Protein AF-A0A366MQ18-F1 (afdb_monomer)

Sequence (95 aa):
MEDYGLLLIILGVFLILLQIYMKVDAGFDDRYIAKKSSEEVLQERLKMNEEGKLNWFYQFDLYIRIFVSKALFLKIGIVLICIGIFSIIILKIIF

Mean predicted aligned error: 6.05 Å

pLDDT: mean 86.43, std 6.76, range [62.69, 95.56]

Structure (mmCIF, N/CA/C/O backbone):
data_AF-A0A366MQ18-F1
#
_entry.id   AF-A0A366MQ18-F1
#
loop_
_atom_site.group_PDB
_atom_site.id
_atom_site.type_symbol
_atom_site.label_atom_id
_atom_site.label_alt_id
_atom_site.label_comp_id
_atom_site.label_asym_id
_atom_site.label_entity_id
_atom_site.label_seq_id
_atom_site.pdbx_PDB_ins_code
_atom_site.Cartn_x
_atom_site.Cartn_y
_atom_site.Cartn_z
_atom_site.occupancy
_atom_site.B_iso_or_equiv
_atom_site.auth_seq_id
_atom_site.auth_comp_id
_atom_site.auth_asym_id
_atom_site.auth_atom_id
_atom_site.pdbx_PDB_model_num
ATOM 1 N N . MET A 1 1 ? 8.321 -5.030 -27.239 1.00 62.69 1 MET A N 1
ATOM 2 C CA . MET A 1 1 ? 8.940 -5.191 -25.898 1.00 62.69 1 MET A CA 1
ATOM 3 C C . MET A 1 1 ? 9.075 -3.854 -25.176 1.00 62.69 1 MET A C 1
ATOM 5 O O . MET A 1 1 ? 8.827 -3.822 -23.980 1.00 62.69 1 MET A O 1
ATOM 9 N N . GLU A 1 2 ? 9.361 -2.758 -25.886 1.00 67.75 2 GLU A N 1
ATOM 10 C CA . GLU A 1 2 ? 9.321 -1.385 -25.348 1.00 67.75 2 GLU A CA 1
ATOM 11 C C . GLU A 1 2 ? 7.971 -1.013 -24.708 1.00 67.75 2 GLU A C 1
ATOM 13 O O . GLU A 1 2 ? 7.948 -0.531 -23.576 1.00 67.75 2 GLU A O 1
ATOM 18 N N . ASP A 1 3 ? 6.851 -1.352 -25.358 1.00 77.75 3 ASP A N 1
ATOM 19 C CA . ASP A 1 3 ? 5.501 -1.090 -24.829 1.00 77.75 3 ASP A CA 1
ATOM 20 C C . ASP A 1 3 ? 5.240 -1.776 -23.480 1.00 77.75 3 ASP A C 1
ATOM 22 O O . ASP A 1 3 ? 4.581 -1.216 -22.606 1.00 77.75 3 ASP A O 1
ATOM 26 N N . TYR A 1 4 ? 5.803 -2.972 -23.274 1.00 82.88 4 TYR A N 1
ATOM 27 C CA . TYR A 1 4 ? 5.689 -3.698 -22.007 1.00 82.88 4 TYR A CA 1
ATOM 28 C C . TYR A 1 4 ? 6.512 -3.028 -20.900 1.00 82.88 4 TYR A C 1
ATOM 30 O O . TYR A 1 4 ? 6.049 -2.942 -19.765 1.00 82.88 4 TYR A O 1
ATOM 38 N N . GLY A 1 5 ? 7.703 -2.511 -21.223 1.00 85.62 5 GLY A N 1
ATOM 39 C CA . GLY A 1 5 ? 8.519 -1.743 -20.280 1.00 85.62 5 GLY A CA 1
ATOM 40 C C . GLY A 1 5 ? 7.832 -0.447 -19.845 1.00 85.62 5 GLY A C 1
ATOM 41 O O . GLY A 1 5 ? 7.769 -0.153 -18.651 1.00 85.62 5 GLY A O 1
ATOM 42 N N . LEU A 1 6 ? 7.238 0.283 -20.795 1.00 89.56 6 LEU A N 1
ATOM 43 C CA . LEU A 1 6 ? 6.439 1.478 -20.510 1.00 89.56 6 LEU A CA 1
ATOM 44 C C . LEU A 1 6 ? 5.199 1.154 -19.669 1.00 89.56 6 LEU A C 1
ATOM 46 O O . LEU A 1 6 ? 4.912 1.865 -18.707 1.00 89.56 6 LEU A O 1
ATOM 50 N N . LEU A 1 7 ? 4.500 0.057 -19.973 1.00 91.94 7 LEU A N 1
ATOM 51 C CA . LEU A 1 7 ? 3.332 -0.382 -19.211 1.00 91.94 7 LEU A CA 1
ATOM 52 C C . LEU A 1 7 ? 3.691 -0.710 -17.755 1.00 91.94 7 LEU A C 1
ATOM 54 O O . LEU A 1 7 ? 2.967 -0.305 -16.846 1.00 91.94 7 LEU A O 1
ATOM 58 N N . LEU A 1 8 ? 4.827 -1.373 -17.512 1.00 92.06 8 LEU A N 1
ATOM 59 C CA . LEU A 1 8 ? 5.323 -1.647 -16.157 1.00 92.06 8 LEU A CA 1
ATOM 60 C C . LEU A 1 8 ? 5.649 -0.363 -15.385 1.00 92.06 8 LEU A C 1
ATOM 62 O O . LEU A 1 8 ? 5.332 -0.268 -14.199 1.00 92.06 8 LEU A O 1
ATOM 66 N N . ILE A 1 9 ? 6.228 0.639 -16.053 1.00 92.75 9 ILE A N 1
ATOM 67 C CA . ILE A 1 9 ? 6.497 1.947 -15.444 1.00 92.75 9 ILE A CA 1
ATOM 68 C C . ILE A 1 9 ? 5.182 2.641 -15.077 1.00 92.75 9 ILE A C 1
ATOM 70 O O . ILE A 1 9 ? 5.029 3.073 -13.936 1.00 92.75 9 ILE A O 1
ATOM 74 N N . ILE A 1 10 ? 4.216 2.707 -16.000 1.00 94.81 10 ILE A N 1
ATOM 75 C CA . ILE A 1 10 ? 2.902 3.324 -15.754 1.00 94.81 10 ILE A CA 1
ATOM 76 C C . ILE A 1 10 ? 2.188 2.624 -14.595 1.00 94.81 10 ILE A C 1
ATOM 78 O O . ILE A 1 10 ? 1.682 3.291 -13.692 1.00 94.81 10 ILE A O 1
ATOM 82 N N . LEU A 1 11 ? 2.191 1.289 -14.577 1.00 94.62 11 LEU A N 1
ATOM 83 C CA . LEU A 1 11 ? 1.607 0.508 -13.491 1.00 94.62 11 LEU A CA 1
ATOM 84 C C . LEU A 1 11 ? 2.305 0.801 -12.158 1.00 94.62 11 LEU A C 1
ATOM 86 O O . LEU A 1 11 ? 1.642 0.978 -11.139 1.00 94.62 11 LEU A O 1
ATOM 90 N N . GLY A 1 12 ? 3.633 0.905 -12.154 1.00 94.38 12 GLY A N 1
ATOM 91 C CA . GLY A 1 12 ? 4.383 1.235 -10.951 1.00 94.38 12 GLY A CA 1
ATOM 92 C C . GLY A 1 12 ? 4.080 2.640 -10.417 1.00 94.38 12 GLY A C 1
ATOM 93 O O . GLY A 1 12 ? 3.848 2.798 -9.217 1.00 94.38 12 GLY A O 1
ATOM 94 N N . VAL A 1 13 ? 3.985 3.645 -11.297 1.00 94.44 13 VAL A N 1
ATOM 95 C CA . VAL A 1 13 ? 3.549 5.010 -10.942 1.00 94.44 13 VAL A CA 1
ATOM 96 C C . VAL A 1 13 ? 2.127 4.993 -10.380 1.00 94.44 13 VAL A C 1
ATOM 98 O O . VAL A 1 13 ? 1.863 5.615 -9.350 1.00 94.44 13 VAL A O 1
ATOM 101 N N . PHE A 1 14 ? 1.222 4.240 -11.006 1.00 95.56 14 PHE A N 1
ATOM 102 C CA . PHE A 1 14 ? -0.150 4.087 -10.536 1.00 95.56 14 PHE A CA 1
ATOM 103 C C . PHE A 1 14 ? -0.212 3.505 -9.117 1.00 95.56 14 PHE A C 1
ATOM 105 O O . PHE A 1 14 ? -0.924 4.047 -8.275 1.00 95.56 14 PHE A O 1
ATOM 112 N N . LEU A 1 15 ? 0.574 2.468 -8.803 1.00 93.44 15 LEU A N 1
ATOM 113 C CA . LEU A 1 15 ? 0.615 1.900 -7.449 1.00 93.44 15 LEU A CA 1
ATOM 114 C C . LEU A 1 15 ? 1.161 2.887 -6.406 1.00 93.44 15 LEU A C 1
ATOM 116 O O . LEU A 1 15 ? 0.690 2.897 -5.268 1.00 93.44 15 LEU A O 1
ATOM 120 N N . ILE A 1 16 ? 2.117 3.743 -6.779 1.00 93.44 16 ILE A N 1
ATOM 121 C CA . ILE A 1 16 ? 2.624 4.803 -5.894 1.00 93.44 16 ILE A CA 1
ATOM 122 C C . ILE A 1 16 ? 1.526 5.836 -5.609 1.00 93.44 16 ILE A C 1
ATOM 124 O O . ILE A 1 16 ? 1.313 6.198 -4.452 1.00 93.44 16 ILE A O 1
ATOM 128 N N . LEU A 1 17 ? 0.799 6.285 -6.635 1.00 92.81 17 LEU A N 1
ATOM 129 C CA . LEU A 1 17 ? -0.321 7.213 -6.459 1.00 92.81 17 LEU A CA 1
ATOM 130 C C . LEU A 1 17 ? -1.445 6.590 -5.626 1.00 92.81 17 LEU A C 1
ATOM 132 O O . LEU A 1 17 ? -1.961 7.239 -4.717 1.00 92.81 17 LEU A O 1
ATOM 136 N N . LEU A 1 18 ? -1.766 5.318 -5.873 1.00 92.06 18 LEU A N 1
ATOM 137 C CA . LEU A 1 18 ? -2.751 4.570 -5.098 1.00 92.06 18 LEU A CA 1
ATOM 138 C C . LEU A 1 18 ? -2.350 4.484 -3.620 1.00 92.06 18 LEU A C 1
ATOM 140 O O . LEU A 1 18 ? -3.178 4.722 -2.747 1.00 92.06 18 LEU A O 1
ATOM 144 N N . GLN A 1 19 ? -1.076 4.222 -3.316 1.00 91.44 19 GLN A N 1
ATOM 145 C CA . GLN A 1 19 ? -0.576 4.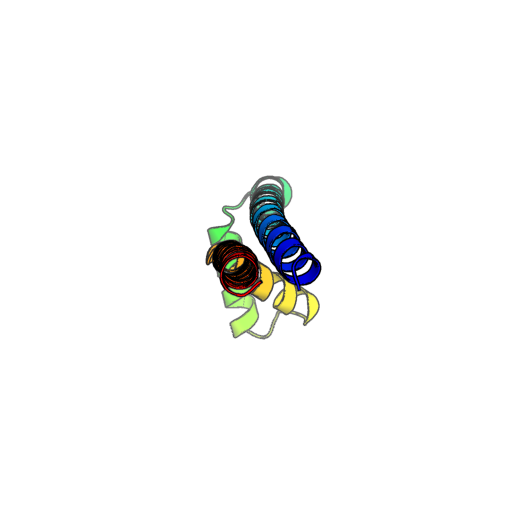225 -1.938 1.00 91.44 19 GLN A CA 1
ATOM 146 C C . GLN A 1 19 ? -0.815 5.570 -1.238 1.00 91.44 19 GLN A C 1
ATOM 148 O O . GLN A 1 19 ? -1.194 5.597 -0.064 1.00 91.44 19 GLN A O 1
ATOM 153 N N . ILE A 1 20 ? -0.543 6.678 -1.933 1.00 90.06 20 ILE A N 1
ATOM 154 C CA . ILE A 1 20 ? -0.723 8.029 -1.392 1.00 90.06 20 ILE A CA 1
ATOM 155 C C . ILE A 1 20 ? -2.208 8.288 -1.155 1.00 90.06 20 ILE A C 1
ATOM 157 O O . ILE A 1 20 ? -2.577 8.688 -0.052 1.00 90.06 20 ILE A O 1
ATOM 161 N N . TYR A 1 21 ? -3.045 8.002 -2.154 1.00 89.69 21 TYR A N 1
ATOM 162 C CA . TYR A 1 21 ? -4.492 8.158 -2.071 1.00 89.69 21 TYR A CA 1
ATOM 163 C C . TYR A 1 21 ? -5.066 7.401 -0.871 1.00 89.69 21 TYR A C 1
ATOM 165 O O . TYR A 1 21 ? -5.672 8.016 -0.002 1.00 89.69 21 TYR A O 1
ATOM 173 N N . MET A 1 22 ? -4.767 6.106 -0.744 1.00 88.06 22 MET A N 1
ATOM 174 C CA . MET A 1 22 ? -5.270 5.275 0.354 1.00 88.06 22 MET A CA 1
ATOM 175 C C . MET A 1 22 ? -4.816 5.765 1.734 1.00 88.06 22 MET A C 1
ATOM 177 O O . MET A 1 22 ? -5.554 5.658 2.710 1.00 88.06 22 MET A O 1
ATOM 181 N N . LYS A 1 23 ? -3.594 6.305 1.842 1.00 86.06 23 LYS A N 1
ATOM 182 C CA . LYS A 1 23 ? -3.082 6.854 3.107 1.00 86.06 23 LYS A CA 1
ATOM 183 C C . LYS A 1 23 ? -3.793 8.152 3.491 1.00 86.06 23 LYS A C 1
ATOM 185 O O . LYS A 1 23 ? -4.023 8.389 4.676 1.00 86.06 23 LYS A O 1
ATOM 190 N N . VAL A 1 24 ? -4.107 8.993 2.506 1.00 85.31 24 VAL A N 1
ATOM 191 C CA . VAL A 1 24 ? -4.873 10.227 2.712 1.00 85.31 24 VAL A CA 1
ATOM 192 C C . VAL A 1 24 ? -6.312 9.895 3.084 1.00 85.31 24 VAL A C 1
ATOM 194 O O . VAL A 1 24 ? -6.794 10.421 4.079 1.00 85.31 24 VAL A O 1
ATOM 197 N N . ASP A 1 25 ? -6.948 8.995 2.339 1.00 82.00 25 ASP A N 1
ATOM 198 C CA . ASP A 1 25 ? -8.342 8.590 2.516 1.00 82.00 25 ASP A CA 1
ATOM 199 C C . ASP A 1 25 ? -8.578 7.957 3.896 1.00 82.00 25 ASP A C 1
ATOM 201 O O . ASP A 1 25 ? -9.340 8.487 4.703 1.00 82.00 25 ASP A O 1
ATOM 205 N N . ALA A 1 26 ? -7.794 6.933 4.262 1.00 80.12 26 ALA A N 1
ATOM 206 C CA . ALA A 1 26 ? -7.876 6.321 5.591 1.00 80.12 26 ALA A CA 1
ATOM 207 C C . ALA A 1 26 ? -7.569 7.330 6.712 1.00 80.12 26 ALA A C 1
ATOM 209 O O . ALA A 1 26 ? -8.249 7.372 7.734 1.00 80.12 26 ALA A O 1
ATOM 210 N N . GLY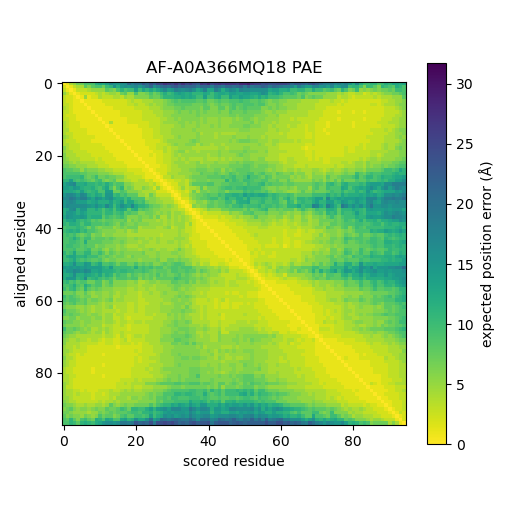 A 1 27 ? -6.565 8.190 6.509 1.00 77.50 27 GLY A N 1
ATOM 211 C CA . GLY A 1 27 ? -6.211 9.230 7.473 1.00 77.50 27 GLY A CA 1
ATOM 212 C C . GLY A 1 27 ? -7.261 10.336 7.614 1.00 77.50 27 GLY A C 1
ATOM 213 O O . GLY A 1 27 ? -7.253 11.031 8.635 1.00 77.50 27 GLY A O 1
ATOM 214 N N . PHE A 1 28 ? -8.118 10.527 6.610 1.00 78.12 28 PHE A N 1
ATOM 215 C CA . PHE A 1 28 ? -9.244 11.453 6.637 1.00 78.12 28 PHE A CA 1
ATOM 216 C C . PHE A 1 28 ? -10.435 10.812 7.354 1.00 78.12 28 PHE A C 1
ATOM 218 O O . PHE A 1 28 ? -10.918 11.374 8.336 1.00 78.12 28 PHE A O 1
ATOM 225 N N . ASP A 1 29 ? -10.832 9.603 6.962 1.00 75.00 29 ASP A N 1
ATOM 226 C CA . ASP A 1 29 ? -11.910 8.856 7.617 1.00 75.00 29 ASP A CA 1
ATOM 227 C C . ASP A 1 29 ? -11.667 8.693 9.121 1.00 75.00 29 ASP A C 1
ATOM 229 O O . ASP A 1 29 ? -12.537 8.983 9.946 1.00 75.00 29 ASP A O 1
ATOM 233 N N . ASP A 1 30 ? -10.453 8.309 9.510 1.00 78.00 30 ASP A N 1
ATOM 234 C CA . ASP A 1 30 ? -10.147 8.047 10.915 1.00 78.00 30 ASP A CA 1
ATOM 235 C C . ASP A 1 30 ? -10.189 9.334 11.758 1.00 78.00 30 ASP A C 1
ATOM 237 O O . ASP A 1 30 ? -10.749 9.350 12.858 1.00 78.00 30 ASP A O 1
ATOM 241 N N . ARG A 1 31 ? -9.672 10.449 11.222 1.00 74.06 31 ARG A N 1
ATOM 242 C CA . ARG A 1 31 ? -9.632 11.734 11.939 1.00 74.06 31 ARG A CA 1
ATOM 243 C C . ARG A 1 31 ? -10.967 12.463 11.961 1.00 74.06 31 ARG A C 1
ATOM 245 O O . ARG A 1 31 ? -11.296 13.070 12.979 1.00 74.06 31 ARG A O 1
ATOM 252 N N . TYR A 1 32 ? -11.723 12.430 10.868 1.00 72.12 32 TYR A N 1
ATOM 253 C CA . TYR A 1 32 ? -12.940 13.229 10.727 1.00 72.12 32 TYR A CA 1
ATOM 254 C C . TYR A 1 32 ? -14.209 12.453 11.089 1.00 72.12 32 TYR A C 1
ATOM 256 O O . TYR A 1 32 ? -15.112 13.040 11.686 1.00 72.12 32 TYR A O 1
ATOM 264 N N . ILE A 1 33 ? -14.272 11.148 10.800 1.00 72.62 33 ILE A N 1
ATOM 265 C CA . ILE A 1 33 ? -15.439 10.310 11.111 1.00 72.62 33 ILE A CA 1
ATOM 266 C C . ILE A 1 33 ? -15.261 9.647 12.476 1.00 72.62 33 ILE A C 1
ATOM 268 O O . ILE A 1 33 ? -16.096 9.824 13.363 1.00 72.62 33 ILE A O 1
ATOM 272 N N . ALA A 1 34 ? -14.161 8.914 12.672 1.00 72.44 34 ALA A N 1
ATOM 273 C CA . ALA A 1 34 ? -13.938 8.169 13.913 1.00 72.44 34 ALA A CA 1
ATOM 274 C C . ALA A 1 34 ? -13.387 9.036 15.059 1.00 72.44 34 ALA A C 1
ATOM 276 O O . ALA A 1 34 ? -13.430 8.604 16.212 1.00 72.44 34 ALA A O 1
ATOM 277 N N . LYS A 1 35 ? -12.890 10.250 14.760 1.00 81.50 35 LYS A N 1
ATOM 278 C CA . LYS A 1 35 ? -12.194 11.149 15.705 1.00 81.50 35 LYS A CA 1
ATOM 279 C C . LYS A 1 35 ? -11.061 10.447 16.470 1.00 81.50 35 LYS A C 1
ATOM 281 O O . LYS A 1 35 ? -10.793 10.777 17.623 1.00 81.50 35 LYS A O 1
ATOM 286 N N . LYS A 1 36 ? -10.417 9.472 15.827 1.00 81.50 36 LYS A N 1
ATOM 287 C CA . LYS A 1 36 ? -9.367 8.613 1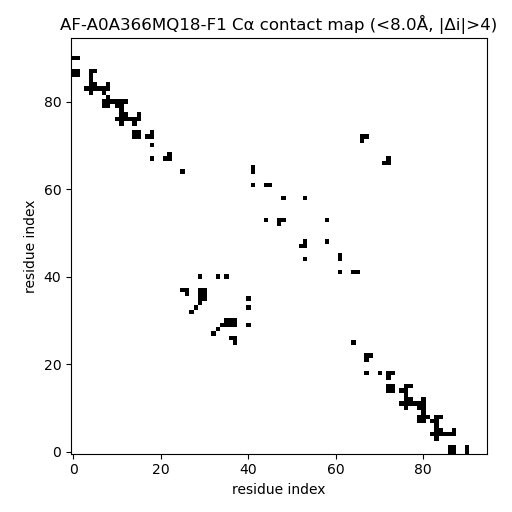6.387 1.00 81.50 36 LYS A CA 1
ATOM 288 C C . LYS A 1 36 ? -8.117 8.675 15.516 1.00 81.50 36 LYS A C 1
ATOM 290 O O . LYS A 1 36 ? -8.161 9.086 14.355 1.00 81.50 36 LYS A O 1
ATOM 295 N N . SER A 1 37 ? -6.983 8.260 16.070 1.00 79.25 37 SER A N 1
ATOM 296 C CA . SER A 1 37 ? -5.786 8.018 15.260 1.00 79.25 37 SER A CA 1
ATOM 297 C C . SER A 1 37 ? -6.012 6.828 14.322 1.00 79.25 37 SER A C 1
ATOM 299 O O . SER A 1 37 ? -6.642 5.843 14.709 1.00 79.25 37 SER A O 1
ATOM 301 N N . SER A 1 38 ? -5.435 6.858 13.114 1.00 77.88 38 SER A N 1
ATOM 302 C CA . SER A 1 38 ? -5.457 5.694 12.216 1.00 77.88 38 SER A CA 1
ATOM 303 C C . SER A 1 38 ? -4.868 4.435 12.846 1.00 77.88 38 SER A C 1
ATOM 305 O O . SER A 1 38 ? -5.265 3.324 12.502 1.00 77.88 38 SER A O 1
ATOM 307 N N . GLU A 1 39 ? -3.941 4.594 13.787 1.00 80.06 39 GLU A N 1
ATOM 308 C CA . GLU A 1 39 ? -3.340 3.477 14.510 1.00 80.06 39 GLU A CA 1
ATOM 309 C C . GLU A 1 39 ? -4.292 2.891 15.562 1.00 80.06 39 GLU A C 1
ATOM 311 O O . GLU A 1 39 ? -4.388 1.672 15.694 1.00 80.06 39 GLU A O 1
ATOM 316 N N . GLU A 1 40 ? -5.077 3.735 16.236 1.00 82.31 40 GLU A N 1
ATOM 317 C CA . GLU A 1 40 ? -6.112 3.297 17.182 1.00 82.31 40 GLU A CA 1
ATOM 318 C C . GLU A 1 40 ? -7.231 2.537 16.463 1.00 82.31 40 GLU A C 1
ATOM 320 O O . GLU A 1 40 ? -7.623 1.456 16.900 1.00 82.31 40 GLU A O 1
ATOM 325 N N . VAL A 1 41 ? -7.698 3.058 15.321 1.00 82.81 41 VAL A N 1
ATOM 326 C CA . VAL A 1 41 ? -8.716 2.388 14.492 1.00 82.81 41 VAL A CA 1
ATOM 327 C C . VAL A 1 41 ? -8.193 1.048 13.971 1.00 82.81 41 VAL A C 1
ATOM 329 O O . VAL A 1 41 ? -8.931 0.060 13.946 1.00 82.81 41 VAL A O 1
ATOM 332 N N . LEU A 1 42 ? -6.916 0.984 13.581 1.00 86.25 42 LEU A N 1
ATOM 333 C CA . LEU A 1 42 ? -6.289 -0.257 13.134 1.00 86.25 42 LEU A CA 1
ATOM 334 C C . LEU A 1 42 ? -6.241 -1.305 14.254 1.00 86.25 42 LEU A C 1
ATOM 336 O O . LEU A 1 42 ? -6.607 -2.455 14.014 1.00 86.25 4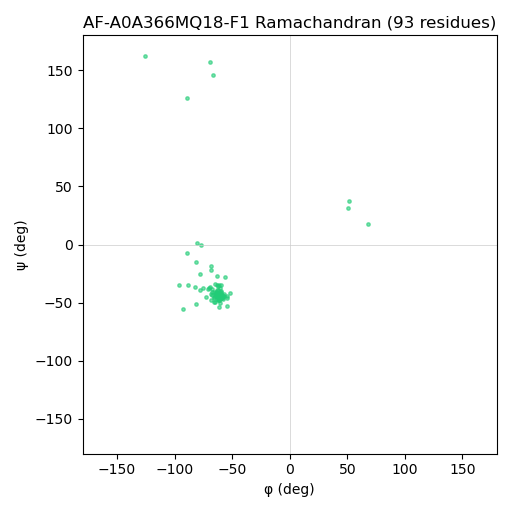2 LEU A O 1
ATOM 340 N N . GLN A 1 43 ? -5.825 -0.926 15.466 1.00 86.81 43 GLN A N 1
ATOM 341 C CA . GLN A 1 43 ? -5.771 -1.854 16.600 1.00 86.81 43 GLN A CA 1
ATOM 342 C C . GLN A 1 43 ? -7.155 -2.332 17.040 1.00 86.81 43 GLN A C 1
ATOM 344 O O . GLN A 1 43 ? -7.339 -3.519 17.309 1.00 86.81 43 GLN A O 1
ATOM 349 N N . GLU A 1 44 ? -8.145 -1.441 17.061 1.00 86.75 44 GLU A N 1
ATOM 350 C CA . GLU A 1 44 ? -9.525 -1.796 17.393 1.00 86.75 44 GLU A CA 1
ATOM 351 C C . GLU A 1 44 ? -10.081 -2.827 16.404 1.00 86.75 44 GLU A C 1
ATOM 353 O O . GLU A 1 44 ? -10.629 -3.853 16.812 1.00 86.75 44 GLU A O 1
ATOM 358 N N . ARG A 1 45 ? -9.856 -2.623 15.101 1.00 85.19 45 ARG A N 1
ATOM 359 C CA . ARG A 1 45 ? -10.280 -3.585 14.078 1.00 85.19 45 ARG A CA 1
ATOM 360 C C . ARG A 1 45 ? -9.487 -4.889 14.117 1.00 85.19 45 ARG A C 1
ATOM 362 O O . ARG A 1 45 ? -10.083 -5.941 13.924 1.00 85.19 45 ARG A O 1
ATOM 369 N N . LEU A 1 46 ? -8.187 -4.863 14.416 1.00 89.81 46 LEU A N 1
ATOM 370 C CA . LEU A 1 46 ? -7.412 -6.092 14.633 1.00 89.81 46 LEU A CA 1
ATOM 371 C C . LEU A 1 46 ? -8.014 -6.933 15.763 1.00 89.81 46 LEU A C 1
ATOM 373 O O . LEU A 1 46 ? -8.271 -8.119 15.571 1.00 89.81 46 LEU A O 1
ATOM 377 N N . LYS A 1 47 ? -8.341 -6.300 16.892 1.00 90.88 47 LYS A N 1
ATOM 378 C CA . LYS A 1 47 ? -8.964 -6.975 18.032 1.00 90.88 47 LYS A CA 1
ATOM 379 C C . LYS A 1 47 ? -10.350 -7.531 17.692 1.00 90.88 47 LYS A C 1
ATOM 381 O O . LYS A 1 47 ? -10.661 -8.671 18.017 1.00 90.88 47 LYS A O 1
ATOM 386 N 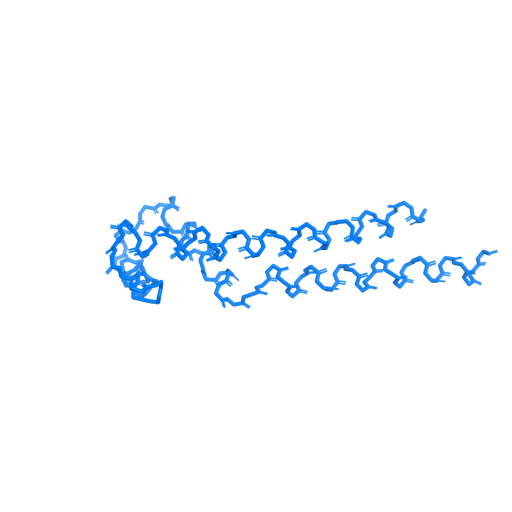N . MET A 1 48 ? -11.174 -6.769 16.970 1.00 88.94 48 MET A N 1
ATOM 387 C CA . MET A 1 48 ? -12.470 -7.265 16.488 1.00 88.94 48 MET A CA 1
ATOM 388 C C . MET A 1 48 ? -12.331 -8.446 15.514 1.00 88.94 48 MET A C 1
ATOM 390 O O . MET A 1 48 ? -13.247 -9.264 15.423 1.00 88.94 48 MET A O 1
ATOM 394 N N . ASN A 1 49 ? -11.212 -8.543 14.789 1.00 90.75 49 ASN A N 1
ATOM 395 C CA . ASN A 1 49 ? -10.935 -9.656 13.881 1.00 90.75 49 ASN A CA 1
ATOM 396 C C . ASN A 1 49 ? -10.603 -10.925 14.660 1.00 90.75 49 ASN A C 1
ATOM 398 O O . ASN A 1 49 ? -11.143 -11.985 14.365 1.00 90.75 49 ASN A O 1
ATOM 402 N N . GLU A 1 50 ? -9.752 -10.798 15.681 1.00 90.81 50 GLU A N 1
ATOM 403 C CA . GLU A 1 50 ? -9.398 -11.892 16.592 1.00 90.81 50 GLU A CA 1
ATOM 404 C C . GLU A 1 50 ? -10.625 -12.427 17.337 1.00 90.81 50 GLU A C 1
ATOM 406 O O . GLU A 1 50 ? -10.778 -13.633 17.509 1.00 90.81 50 GLU A O 1
ATOM 411 N N . GLU A 1 51 ? -11.546 -11.539 17.712 1.00 91.56 51 GLU A N 1
ATOM 412 C CA . GLU A 1 51 ? -12.817 -11.897 18.344 1.00 91.56 51 GLU A CA 1
ATOM 413 C C . GLU A 1 51 ? -13.866 -12.451 17.353 1.00 91.56 51 GLU A C 1
ATOM 415 O O . GLU A 1 51 ? -14.981 -12.774 17.764 1.00 91.56 51 GLU A O 1
ATOM 420 N N . GLY A 1 52 ? -13.554 -12.542 16.052 1.00 88.19 52 GLY A N 1
ATOM 421 C CA . GLY A 1 52 ? -14.466 -13.052 15.020 1.00 88.19 52 GLY A CA 1
ATOM 422 C C . GLY A 1 52 ? -15.681 -12.156 14.746 1.00 88.19 52 GLY A C 1
ATOM 423 O O . GLY A 1 52 ? -16.670 -12.607 14.173 1.00 88.19 52 GLY A O 1
ATOM 424 N N . LYS A 1 53 ? -15.631 -10.883 15.156 1.00 89.75 53 LYS A N 1
ATOM 425 C CA . LYS A 1 53 ? -16.745 -9.920 15.057 1.00 89.75 53 LYS A CA 1
ATOM 426 C C . LYS A 1 53 ? -16.764 -9.136 13.745 1.00 89.75 53 LYS A C 1
ATOM 428 O O . LYS A 1 53 ? -17.706 -8.386 13.494 1.00 89.75 53 LYS A O 1
ATOM 433 N N . LEU A 1 54 ? -15.730 -9.270 12.915 1.00 86.88 54 LEU A N 1
ATOM 434 C CA . LEU A 1 54 ? -15.640 -8.584 11.629 1.00 86.88 54 LEU A CA 1
ATOM 435 C C . LEU A 1 54 ? -16.278 -9.402 10.509 1.00 86.88 54 LEU A C 1
ATOM 437 O O . LEU A 1 54 ? -15.883 -10.536 10.250 1.00 86.88 54 LEU A O 1
ATOM 441 N N . ASN A 1 55 ? -17.209 -8.775 9.789 1.00 89.94 55 ASN A N 1
ATOM 442 C CA . ASN A 1 55 ? -17.722 -9.304 8.529 1.00 89.94 55 ASN A CA 1
ATOM 443 C C . ASN A 1 55 ? -16.637 -9.249 7.437 1.00 89.94 55 ASN A C 1
ATOM 445 O O . ASN A 1 55 ? -15.741 -8.406 7.486 1.00 89.94 55 ASN A O 1
ATOM 449 N N . TRP A 1 56 ? -16.762 -10.091 6.412 1.00 87.00 56 TRP A N 1
ATOM 450 C CA . TRP A 1 56 ? -15.780 -10.259 5.339 1.00 87.00 56 TRP A CA 1
ATOM 451 C C . TRP A 1 56 ? -15.358 -8.942 4.665 1.00 87.00 56 TRP A C 1
ATOM 453 O O . TRP A 1 56 ? -14.168 -8.707 4.468 1.00 87.00 56 TRP A O 1
ATOM 463 N N . PHE A 1 57 ? -16.303 -8.032 4.401 1.00 86.12 57 PHE A N 1
ATOM 464 C CA . PHE A 1 57 ? -15.997 -6.704 3.845 1.00 86.12 57 PHE A CA 1
ATOM 465 C C . PHE A 1 57 ? -15.044 -5.891 4.727 1.00 86.12 57 PHE A C 1
ATOM 467 O O . PHE A 1 57 ? -14.093 -5.288 4.236 1.00 86.12 57 PHE A O 1
ATOM 474 N N . TYR A 1 58 ? -15.270 -5.895 6.039 1.00 85.25 58 TYR A N 1
ATOM 475 C CA . TYR A 1 58 ? -14.429 -5.155 6.971 1.00 85.25 58 TYR A CA 1
ATOM 476 C C . TYR A 1 58 ? -13.107 -5.872 7.268 1.00 85.25 58 TYR A C 1
ATOM 478 O O . TYR A 1 58 ? -12.124 -5.210 7.597 1.00 85.25 58 TYR A O 1
ATOM 486 N N . GLN A 1 59 ? -13.055 -7.201 7.124 1.00 88.75 59 GLN A N 1
ATOM 487 C CA . GLN A 1 59 ? -11.790 -7.939 7.120 1.00 88.75 59 GLN A CA 1
ATOM 488 C C . GLN A 1 59 ? -10.942 -7.542 5.909 1.00 88.75 59 GLN A C 1
ATOM 490 O O . GLN A 1 59 ? -9.752 -7.280 6.052 1.00 88.75 59 GLN A O 1
ATOM 495 N N . PHE A 1 60 ? -11.549 -7.437 4.724 1.00 87.56 60 PHE A N 1
ATOM 496 C CA . PHE A 1 60 ? -10.853 -6.996 3.518 1.00 87.56 60 PHE A CA 1
ATOM 497 C C . PHE A 1 60 ? -10.317 -5.561 3.650 1.00 87.56 60 PHE A C 1
ATOM 499 O O . PHE A 1 60 ? -9.139 -5.326 3.385 1.00 87.56 60 PHE A O 1
ATOM 506 N N . ASP A 1 61 ? -11.134 -4.627 4.149 1.00 86.06 61 ASP A N 1
ATOM 507 C CA . ASP A 1 61 ? -10.693 -3.262 4.481 1.00 86.06 61 ASP A CA 1
ATOM 508 C C . ASP A 1 61 ? -9.523 -3.258 5.485 1.00 86.06 61 ASP A C 1
ATOM 510 O O . ASP A 1 61 ? -8.528 -2.556 5.294 1.00 86.06 61 ASP A O 1
ATOM 514 N N . LEU A 1 62 ? -9.581 -4.105 6.520 1.00 88.75 62 LEU A N 1
ATOM 515 C CA . LEU A 1 62 ? -8.491 -4.263 7.484 1.00 88.75 62 LEU A CA 1
ATOM 516 C C . LEU A 1 62 ? -7.195 -4.739 6.807 1.00 88.75 62 LEU A C 1
ATOM 518 O O . LEU A 1 62 ? -6.128 -4.177 7.064 1.00 88.75 62 LEU A O 1
ATOM 522 N N . TYR A 1 63 ? -7.270 -5.725 5.910 1.00 88.50 63 TYR A N 1
ATOM 523 C CA . TYR A 1 63 ? -6.107 -6.174 5.143 1.00 88.50 63 TYR A CA 1
ATOM 524 C C . TYR A 1 63 ? -5.533 -5.066 4.261 1.00 88.50 63 TYR A C 1
ATOM 526 O O . TYR A 1 63 ? -4.313 -4.891 4.234 1.00 88.50 63 TYR A O 1
ATOM 534 N N . ILE A 1 64 ? -6.385 -4.286 3.591 1.00 85.44 64 ILE A N 1
ATOM 535 C CA . ILE A 1 64 ? -5.954 -3.129 2.802 1.00 85.44 64 ILE A CA 1
ATOM 536 C C . ILE A 1 64 ? -5.244 -2.107 3.693 1.00 85.44 64 ILE A C 1
ATOM 538 O O . ILE A 1 64 ? -4.142 -1.673 3.357 1.00 85.44 64 ILE A O 1
ATOM 542 N N . ARG A 1 65 ? -5.803 -1.766 4.858 1.00 85.88 65 ARG A N 1
ATOM 543 C CA . ARG A 1 65 ? -5.166 -0.845 5.814 1.00 85.88 65 ARG A CA 1
ATOM 544 C C . ARG A 1 65 ? -3.806 -1.348 6.285 1.00 85.88 65 ARG A C 1
ATOM 546 O O . ARG A 1 65 ? -2.868 -0.558 6.354 1.00 85.88 65 ARG A O 1
ATOM 553 N N . ILE A 1 66 ? -3.660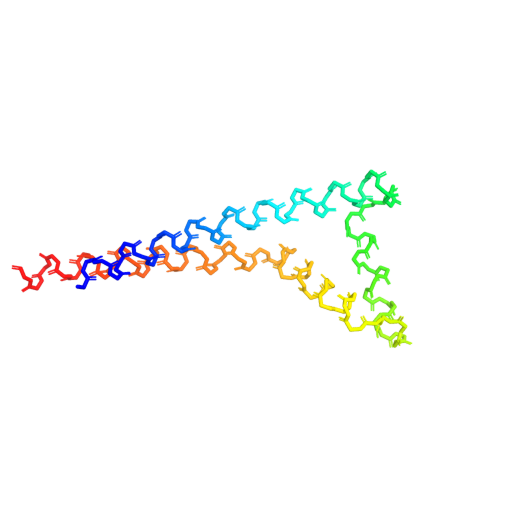 -2.647 6.551 1.00 87.69 66 ILE A N 1
ATOM 554 C CA . ILE A 1 66 ? -2.364 -3.260 6.888 1.00 87.69 66 ILE A CA 1
ATOM 555 C C . ILE A 1 66 ? -1.385 -3.164 5.708 1.00 87.69 66 ILE A C 1
ATOM 557 O O . ILE A 1 66 ? -0.196 -2.895 5.893 1.00 87.69 66 ILE A O 1
ATOM 561 N N . PHE A 1 67 ? -1.863 -3.377 4.483 1.00 86.81 67 PHE A N 1
ATOM 562 C CA . PHE A 1 67 ? -1.052 -3.241 3.272 1.00 86.81 67 PHE A CA 1
ATOM 563 C C . PHE A 1 67 ? -0.536 -1.811 3.085 1.00 86.81 67 PHE A C 1
ATOM 565 O O . PHE A 1 67 ? 0.651 -1.599 2.810 1.00 86.81 67 PHE A O 1
ATOM 572 N N . VAL A 1 68 ? -1.420 -0.835 3.284 1.00 87.50 68 VAL A N 1
ATOM 573 C CA . VAL A 1 68 ? -1.130 0.597 3.184 1.00 87.50 68 VAL A CA 1
ATOM 574 C C . VAL A 1 68 ? -0.201 1.036 4.315 1.00 87.50 68 VAL A C 1
ATOM 576 O O . VAL A 1 68 ? 0.763 1.752 4.045 1.00 87.50 68 VAL A O 1
ATOM 579 N N . SER A 1 69 ? -0.409 0.576 5.554 1.00 84.44 69 SER A N 1
ATOM 580 C CA . SER A 1 69 ? 0.453 0.929 6.693 1.00 84.44 69 SER A CA 1
ATOM 581 C C . SER A 1 69 ? 1.888 0.432 6.507 1.00 84.44 69 SER A C 1
ATOM 583 O O . SER A 1 69 ? 2.839 1.140 6.834 1.00 84.44 69 SER A O 1
ATOM 585 N N . LYS A 1 70 ? 2.065 -0.735 5.878 1.00 88.56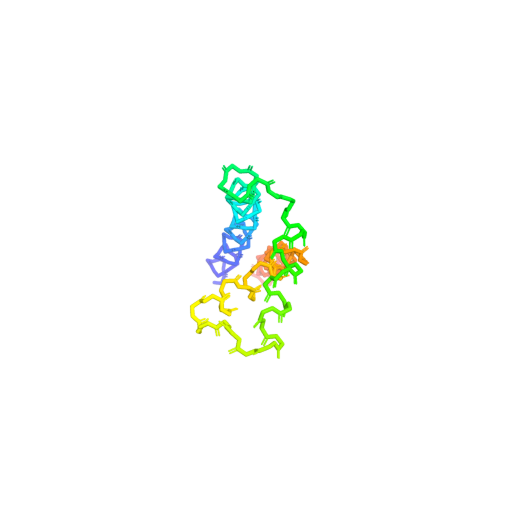 70 LYS A N 1
ATOM 586 C CA . LYS A 1 70 ? 3.375 -1.302 5.516 1.00 88.56 70 LYS A CA 1
ATOM 587 C C . LYS A 1 70 ? 3.985 -0.717 4.234 1.00 88.56 70 LYS A C 1
ATOM 589 O O . LYS A 1 70 ? 5.064 -1.158 3.823 1.00 88.56 70 LYS A O 1
ATOM 594 N N . ALA A 1 71 ? 3.310 0.247 3.604 1.00 89.56 71 ALA A N 1
ATOM 595 C CA . ALA A 1 71 ? 3.695 0.864 2.336 1.00 89.56 71 ALA A CA 1
ATOM 596 C C . ALA A 1 71 ? 3.984 -0.161 1.222 1.00 89.56 71 ALA A C 1
ATOM 598 O O . ALA A 1 71 ? 4.916 0.005 0.431 1.00 89.56 71 ALA A O 1
ATOM 599 N N . LEU A 1 72 ? 3.218 -1.257 1.169 1.00 89.31 72 LEU A N 1
ATOM 600 C CA . LEU A 1 72 ? 3.485 -2.346 0.225 1.00 89.31 72 LEU A CA 1
ATOM 601 C C . LEU A 1 72 ? 3.240 -1.929 -1.228 1.00 89.31 72 LEU A C 1
ATOM 603 O O . LEU A 1 72 ? 4.052 -2.276 -2.083 1.00 89.31 72 LEU A O 1
ATOM 607 N N . PHE A 1 73 ? 2.208 -1.125 -1.508 1.00 88.81 73 PHE A N 1
ATOM 608 C CA . PHE A 1 73 ? 1.984 -0.602 -2.861 1.00 88.81 73 PHE A CA 1
ATOM 609 C C . PHE A 1 73 ? 3.141 0.287 -3.328 1.00 88.81 73 PHE A C 1
ATOM 611 O O . PHE A 1 73 ? 3.541 0.196 -4.485 1.00 88.81 73 PHE A O 1
ATOM 618 N N . LEU A 1 74 ? 3.749 1.067 -2.421 1.00 90.88 74 LEU A N 1
ATOM 619 C CA . LEU A 1 74 ? 4.949 1.853 -2.730 1.00 90.88 74 LEU A CA 1
ATOM 620 C C . LEU A 1 74 ? 6.108 0.946 -3.156 1.00 90.88 74 LEU A C 1
ATOM 622 O O . LEU A 1 74 ? 6.733 1.175 -4.188 1.00 90.88 74 LEU A O 1
ATOM 626 N N . LYS A 1 75 ? 6.391 -0.092 -2.358 1.00 91.56 75 LYS A N 1
ATOM 627 C CA . LYS A 1 75 ? 7.503 -1.018 -2.612 1.00 91.56 75 LYS A CA 1
ATOM 628 C C . LYS A 1 75 ? 7.318 -1.747 -3.939 1.00 91.56 75 LYS A C 1
ATOM 630 O O . LYS A 1 75 ? 8.245 -1.781 -4.741 1.00 91.56 75 LYS A O 1
ATOM 635 N N . ILE A 1 76 ? 6.122 -2.283 -4.184 1.00 92.75 76 ILE A N 1
ATOM 636 C CA . ILE A 1 76 ? 5.797 -2.974 -5.438 1.00 92.75 76 ILE A CA 1
ATOM 637 C C . ILE A 1 76 ? 5.883 -1.995 -6.614 1.00 92.75 76 ILE A C 1
ATOM 639 O O . ILE A 1 76 ? 6.483 -2.325 -7.632 1.00 92.75 76 ILE A O 1
ATOM 643 N N . GLY A 1 77 ? 5.357 -0.776 -6.462 1.00 92.31 77 GLY A N 1
ATOM 644 C CA . GLY A 1 77 ? 5.411 0.253 -7.498 1.00 92.31 77 GLY A CA 1
ATOM 645 C C . GLY A 1 77 ? 6.839 0.616 -7.907 1.00 92.31 77 GLY A C 1
ATOM 646 O O . GLY A 1 77 ? 7.152 0.626 -9.095 1.00 92.31 77 GLY A O 1
ATOM 647 N N . ILE A 1 78 ? 7.735 0.822 -6.936 1.00 94.00 78 ILE A N 1
ATOM 648 C CA . ILE A 1 78 ? 9.160 1.087 -7.193 1.00 94.00 78 ILE A CA 1
ATOM 649 C C . ILE A 1 78 ? 9.813 -0.093 -7.923 1.00 94.00 78 ILE A C 1
ATOM 651 O O . ILE A 1 78 ? 10.519 0.113 -8.908 1.00 94.00 78 ILE A O 1
ATOM 655 N N . VAL A 1 79 ? 9.561 -1.328 -7.479 1.00 95.06 79 VAL A N 1
ATOM 656 C CA . VAL A 1 79 ? 10.111 -2.533 -8.123 1.00 95.06 79 VAL A CA 1
ATOM 657 C C . VAL A 1 79 ? 9.653 -2.638 -9.580 1.00 95.06 79 VAL A C 1
ATOM 659 O O . VAL A 1 79 ? 10.475 -2.909 -10.453 1.00 95.06 79 VAL A O 1
ATOM 662 N N . LEU A 1 80 ? 8.378 -2.365 -9.868 1.00 93.19 80 LEU A N 1
ATOM 663 C CA . LEU A 1 80 ? 7.846 -2.386 -11.234 1.00 93.19 80 LEU A CA 1
ATOM 664 C C . LEU A 1 80 ? 8.486 -1.320 -12.127 1.00 93.19 80 LEU A C 1
ATOM 666 O O . LEU A 1 80 ? 8.840 -1.625 -13.264 1.00 93.19 80 LEU A O 1
ATOM 670 N N . ILE A 1 81 ? 8.696 -0.106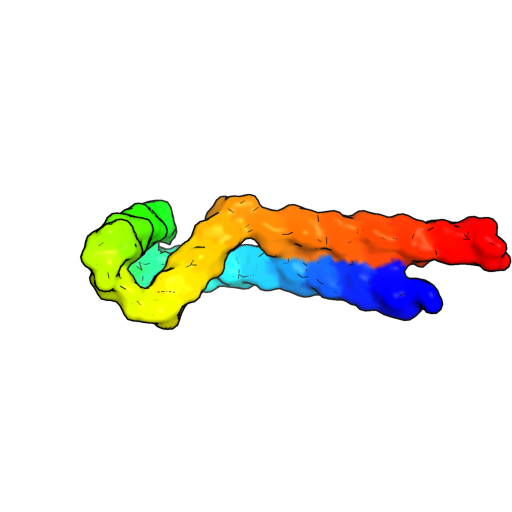 -11.608 1.00 93.88 81 ILE A N 1
ATOM 671 C CA . ILE A 1 81 ? 9.406 0.955 -12.338 1.00 93.88 81 ILE A CA 1
ATOM 672 C C . ILE A 1 81 ? 10.835 0.507 -12.662 1.00 93.88 81 ILE A C 1
ATOM 674 O O . ILE A 1 81 ? 11.266 0.630 -13.807 1.00 93.88 81 ILE A O 1
ATOM 678 N N . CYS A 1 82 ? 11.554 -0.067 -11.693 1.00 94.50 82 CYS A N 1
ATOM 679 C CA . CYS A 1 82 ? 12.911 -0.572 -11.905 1.00 94.50 82 CYS A CA 1
ATOM 680 C C . CYS A 1 82 ? 12.959 -1.669 -12.980 1.00 94.50 82 CYS A C 1
ATOM 682 O O . CYS A 1 82 ? 13.805 -1.610 -13.872 1.00 94.50 82 CYS A O 1
ATOM 684 N N . ILE A 1 83 ? 12.042 -2.642 -12.931 1.00 93.00 83 ILE A N 1
ATOM 685 C CA . ILE A 1 83 ? 11.957 -3.720 -13.931 1.00 93.00 83 ILE A CA 1
ATOM 686 C C . ILE A 1 83 ? 11.612 -3.150 -15.312 1.00 93.00 83 ILE A C 1
ATOM 688 O O . ILE A 1 83 ? 12.213 -3.554 -16.310 1.00 93.00 83 ILE A O 1
ATOM 692 N N . GLY A 1 84 ? 10.680 -2.198 -15.383 1.00 91.25 84 GLY A N 1
ATOM 693 C CA . GLY A 1 84 ? 10.297 -1.543 -16.631 1.00 91.25 84 GLY A CA 1
ATOM 694 C C . GLY A 1 84 ? 11.465 -0.793 -17.275 1.00 91.25 84 GLY A C 1
ATOM 695 O O . GLY A 1 84 ? 11.748 -1.006 -18.453 1.00 91.25 84 GLY A O 1
ATOM 696 N N . ILE A 1 85 ? 12.211 -0.000 -16.495 1.00 91.62 85 ILE A N 1
ATOM 697 C CA . ILE A 1 85 ? 13.414 0.705 -16.970 1.00 91.62 85 ILE A CA 1
AT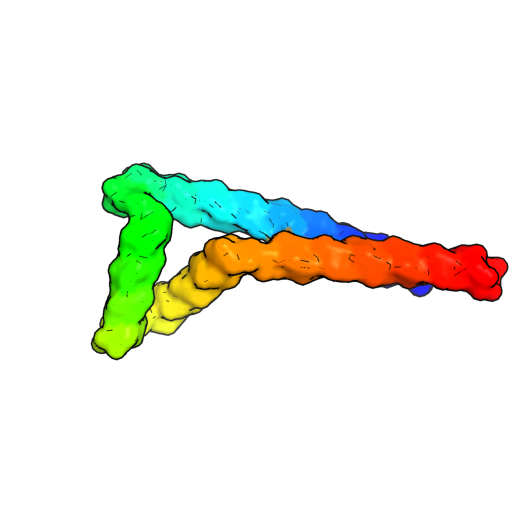OM 698 C C . ILE A 1 85 ? 14.472 -0.294 -17.448 1.00 91.62 85 ILE A C 1
ATOM 700 O O . ILE A 1 85 ? 15.011 -0.145 -18.544 1.00 91.62 85 ILE A O 1
ATOM 704 N N . PHE A 1 86 ? 14.752 -1.331 -16.654 1.00 91.06 86 PHE A N 1
ATOM 705 C CA . PHE A 1 86 ? 15.740 -2.351 -17.001 1.00 91.06 86 PHE A CA 1
ATOM 706 C C . PHE A 1 86 ? 15.389 -3.069 -18.310 1.00 91.06 86 PHE A C 1
ATOM 708 O O . PHE A 1 86 ? 16.256 -3.280 -19.155 1.00 91.06 86 PHE A O 1
ATOM 715 N N . SER A 1 87 ? 14.104 -3.366 -18.517 1.00 88.19 87 SER A N 1
ATOM 716 C CA . SER A 1 87 ? 13.607 -4.006 -19.740 1.00 88.19 87 SER A CA 1
ATOM 717 C C . SER A 1 87 ? 13.821 -3.131 -20.981 1.00 88.19 87 SER A C 1
ATOM 719 O O . SER A 1 87 ? 14.229 -3.641 -22.023 1.00 88.19 87 SER A O 1
ATOM 721 N N . ILE A 1 88 ? 13.598 -1.815 -20.872 1.00 88.94 88 ILE A N 1
ATOM 722 C CA . ILE A 1 88 ? 13.833 -0.861 -21.971 1.00 88.94 88 ILE A CA 1
ATOM 723 C C . ILE A 1 88 ? 15.334 -0.746 -22.279 1.00 88.94 88 ILE A C 1
ATOM 725 O O . ILE A 1 88 ? 15.728 -0.771 -23.443 1.00 88.94 88 ILE A O 1
ATOM 729 N N . ILE A 1 89 ? 16.183 -0.658 -21.247 1.00 87.94 89 ILE A N 1
ATOM 730 C CA . ILE A 1 89 ? 17.642 -0.555 -21.417 1.00 87.94 89 ILE A CA 1
ATOM 731 C C . ILE A 1 89 ? 18.208 -1.802 -22.099 1.00 87.94 89 ILE A C 1
ATOM 733 O O . ILE A 1 89 ? 18.973 -1.669 -23.049 1.00 87.94 89 ILE A O 1
ATOM 737 N N . ILE A 1 90 ? 17.829 -3.002 -21.644 1.00 86.38 90 ILE A N 1
ATOM 738 C CA . ILE A 1 90 ? 18.272 -4.257 -22.267 1.00 86.38 90 ILE A CA 1
ATOM 739 C C . ILE A 1 90 ? 17.881 -4.296 -23.739 1.00 86.38 90 ILE A C 1
ATOM 741 O O . ILE A 1 90 ? 18.709 -4.653 -24.575 1.00 86.38 90 ILE A O 1
ATOM 745 N N . LEU A 1 91 ? 16.642 -3.917 -24.064 1.00 81.00 91 LEU A N 1
ATOM 746 C CA . LEU A 1 91 ? 16.180 -3.927 -25.447 1.00 81.00 91 LEU A CA 1
ATOM 747 C C . LEU A 1 91 ? 17.063 -3.040 -26.330 1.00 81.00 91 LEU A C 1
ATOM 749 O O . LEU A 1 91 ? 17.479 -3.483 -27.392 1.00 81.00 91 LEU A O 1
ATOM 753 N N . LYS A 1 92 ? 17.407 -1.844 -25.843 1.00 81.81 92 LYS A N 1
ATOM 754 C CA . LYS A 1 92 ? 18.261 -0.875 -26.543 1.00 81.81 92 LYS A CA 1
ATOM 755 C C . LYS A 1 92 ? 19.728 -1.309 -26.686 1.00 81.81 92 LYS A C 1
ATOM 757 O O . LYS A 1 92 ? 20.467 -0.709 -27.455 1.00 81.81 92 LYS A O 1
ATOM 762 N N . ILE A 1 93 ? 20.186 -2.276 -25.891 1.00 85.44 93 ILE A N 1
ATOM 763 C CA . ILE A 1 93 ? 21.544 -2.836 -25.994 1.00 85.44 93 ILE A CA 1
ATOM 764 C C . ILE A 1 93 ? 21.576 -4.008 -26.983 1.00 85.44 93 ILE A C 1
ATOM 766 O O . ILE A 1 93 ? 22.590 -4.223 -27.641 1.00 85.44 93 ILE A O 1
ATOM 770 N N . ILE A 1 94 ? 20.497 -4.792 -27.047 1.00 79.31 94 ILE A N 1
ATOM 771 C CA . ILE A 1 94 ? 20.410 -5.998 -27.883 1.00 79.31 94 ILE A CA 1
ATOM 772 C C . ILE A 1 94 ? 20.046 -5.665 -29.339 1.00 79.31 94 ILE A C 1
ATOM 774 O O . ILE A 1 94 ? 20.535 -6.344 -30.242 1.00 79.31 94 ILE A O 1
ATOM 778 N N . PHE A 1 95 ? 19.183 -4.670 -29.554 1.00 65.69 95 PHE A N 1
ATOM 779 C CA . PHE A 1 95 ? 18.761 -4.172 -30.868 1.00 65.69 95 PHE A CA 1
ATOM 780 C C . PHE A 1 95 ? 19.434 -2.841 -31.193 1.00 65.69 95 PHE A C 1
ATOM 782 O O . PHE A 1 95 ? 19.796 -2.660 -32.377 1.00 65.69 95 PHE A O 1
#

Secondary structure (DSSP, 8-state):
-HHHHHHHHHHHHHHHHHHHHHHHHHHHIIIIIS-S-HHHHHHHHHHHHHTT---HHHHHHHHHHHHHHTTHHHHHHHHHHHHHHHHHHHHHHH-

Organism: NCBI:txid2011099

Radius of gyration: 18.13 Å; Cα contacts (8 Å, |Δi|>4): 86; chains: 1; bounding box: 39×26×49 Å

Solvent-accessible surface area (backbone atoms only — not comparable to full-atom values): 4920 Å² total; per-residue (Å²): 111,58,68,57,17,52,49,31,30,53,51,10,53,48,30,36,52,49,39,52,50,55,54,50,50,49,52,43,48,22,48,73,72,68,68,38,53,57,65,56,55,48,51,54,50,51,52,35,48,76,69,66,70,52,54,71,71,57,47,50,51,49,52,51,51,54,40,53,74,68,41,44,41,39,55,53,10,52,51,31,30,53,52,12,51,51,51,41,52,52,50,68,71,77,106

Foldseek 3Di:
DLVQLVVLLVQLVVLQVVLVVVVVVLQCCCCPVVVHGSVVVLVVLVVCVVVVNDDPVSVVVSVVSVCSVVVVSNVSSVVSNVVSVVVNVVVVVVD

Nearest PDB structures (foldseek):
  4oyd-assembly2_D  TM=2.781E-01  e=6.245E+00  synthetic construct